Protein AF-A0A5B1CDM1-F1 (afdb_monomer_lite)

Structure (mmCIF, N/CA/C/O backbone):
data_AF-A0A5B1CDM1-F1
#
_entry.id   AF-A0A5B1CDM1-F1
#
loop_
_atom_site.group_PDB
_atom_site.id
_atom_site.type_symbol
_atom_site.label_atom_id
_atom_site.label_alt_id
_atom_site.label_comp_id
_atom_site.label_asym_id
_atom_site.label_entity_id
_atom_site.label_seq_id
_atom_site.pdbx_PDB_ins_code
_atom_site.Cartn_x
_atom_site.Cartn_y
_atom_site.Cartn_z
_atom_site.occupancy
_atom_site.B_iso_or_equiv
_atom_site.auth_seq_id
_atom_site.auth_comp_id
_atom_site.auth_asym_id
_atom_site.auth_atom_id
_atom_site.pdbx_PDB_model_num
ATOM 1 N N . MET A 1 1 ? 30.076 6.809 -10.608 1.00 34.31 1 MET A N 1
ATOM 2 C CA . MET A 1 1 ? 28.968 7.124 -9.682 1.00 34.31 1 MET A CA 1
ATOM 3 C C . MET A 1 1 ? 27.735 7.384 -10.527 1.00 34.31 1 MET A C 1
ATOM 5 O O . MET A 1 1 ? 27.731 8.364 -11.257 1.00 34.31 1 MET A O 1
ATOM 9 N N . ILE A 1 2 ? 26.758 6.476 -10.536 1.00 35.53 2 ILE A N 1
ATOM 10 C CA . ILE A 1 2 ? 25.549 6.627 -11.358 1.00 35.53 2 ILE A CA 1
ATOM 11 C C . ILE A 1 2 ? 24.501 7.346 -10.505 1.00 35.53 2 ILE A C 1
ATOM 13 O O . ILE A 1 2 ? 23.885 6.752 -9.627 1.00 35.53 2 ILE A O 1
ATOM 17 N N . PHE A 1 3 ? 24.364 8.648 -10.746 1.00 47.16 3 PHE A N 1
ATOM 18 C CA . PHE A 1 3 ? 23.238 9.473 -10.322 1.00 47.16 3 PHE A CA 1
ATOM 19 C C . PHE A 1 3 ? 22.297 9.607 -11.523 1.00 47.16 3 PHE A C 1
ATOM 21 O O . PHE A 1 3 ? 22.594 10.372 -12.432 1.00 47.16 3 PHE A O 1
ATOM 28 N N . ALA A 1 4 ? 21.190 8.866 -11.550 1.00 41.84 4 ALA A N 1
ATOM 29 C CA . ALA A 1 4 ? 20.019 9.173 -12.376 1.00 41.84 4 ALA A CA 1
ATOM 30 C C . ALA A 1 4 ? 18.841 8.284 -11.944 1.00 41.84 4 ALA A C 1
ATOM 32 O O . ALA A 1 4 ? 19.044 7.111 -11.654 1.00 41.84 4 ALA A O 1
ATOM 33 N N . ALA A 1 5 ? 17.630 8.850 -11.946 1.00 39.31 5 ALA A N 1
ATOM 34 C CA . ALA A 1 5 ? 16.326 8.200 -11.725 1.00 39.31 5 ALA A CA 1
ATOM 35 C C . ALA A 1 5 ? 15.807 8.036 -10.277 1.00 39.31 5 ALA A C 1
ATOM 37 O O . ALA A 1 5 ? 15.105 7.077 -9.981 1.00 39.31 5 ALA A O 1
ATOM 38 N N . ARG A 1 6 ? 16.072 8.992 -9.373 1.00 42.66 6 ARG A N 1
ATOM 39 C CA . ARG A 1 6 ? 15.555 8.958 -7.984 1.00 42.66 6 ARG A CA 1
ATOM 40 C C . ARG A 1 6 ? 14.317 9.826 -7.693 1.00 42.66 6 ARG A C 1
ATOM 42 O O . ARG A 1 6 ? 13.976 9.959 -6.529 1.00 42.66 6 ARG A O 1
ATOM 49 N N . HIS A 1 7 ? 13.681 10.440 -8.698 1.00 40.88 7 HIS A N 1
ATOM 50 C CA . HIS A 1 7 ? 12.710 11.526 -8.452 1.00 40.88 7 HIS A CA 1
ATOM 51 C C . HIS A 1 7 ? 11.315 11.396 -9.088 1.00 40.88 7 HIS A C 1
ATOM 53 O O . HIS A 1 7 ? 10.516 12.306 -8.921 1.00 40.88 7 HIS A O 1
ATOM 59 N N . CYS A 1 8 ? 10.974 10.291 -9.759 1.00 43.81 8 CYS A N 1
ATOM 60 C CA . CYS A 1 8 ? 9.610 10.116 -10.307 1.00 43.81 8 CYS A CA 1
ATOM 61 C C . CYS A 1 8 ? 8.972 8.761 -9.974 1.00 43.81 8 CYS A C 1
ATOM 63 O O . CYS A 1 8 ? 7.827 8.505 -10.329 1.00 43.81 8 CYS A O 1
ATOM 65 N N . LEU A 1 9 ? 9.723 7.876 -9.325 1.00 51.31 9 LEU A N 1
ATOM 66 C CA . LEU A 1 9 ? 9.363 6.492 -9.064 1.00 51.31 9 LEU A CA 1
ATOM 67 C C . LEU A 1 9 ? 9.637 6.261 -7.588 1.00 51.31 9 LEU A C 1
ATOM 69 O O . LEU A 1 9 ? 10.704 6.634 -7.104 1.00 51.31 9 LEU A O 1
ATOM 73 N N . GLY A 1 10 ? 8.658 5.734 -6.865 1.00 53.00 10 GLY A N 1
ATOM 74 C CA . GLY A 1 10 ? 8.760 5.644 -5.420 1.00 53.00 10 GLY A CA 1
ATOM 75 C C . GLY A 1 10 ? 9.776 4.687 -4.864 1.00 53.00 10 GLY A C 1
ATOM 76 O O . GLY A 1 10 ? 10.556 4.118 -5.631 1.00 53.00 10 GLY A O 1
ATOM 77 N N . PRO A 1 11 ? 9.798 4.501 -3.529 1.00 62.97 11 PRO A N 1
ATOM 78 C CA . PRO A 1 11 ? 10.701 3.538 -2.947 1.00 62.97 11 PRO A CA 1
ATOM 79 C C . PRO A 1 11 ? 10.464 2.195 -3.621 1.00 62.97 11 PRO A C 1
ATOM 81 O O . PRO A 1 11 ? 9.334 1.731 -3.784 1.00 62.97 11 PRO A O 1
ATOM 84 N N . VAL A 1 12 ? 11.571 1.631 -4.080 1.00 68.56 12 VAL A N 1
ATOM 85 C CA . VAL A 1 12 ? 11.600 0.370 -4.792 1.00 68.56 12 VAL A CA 1
ATOM 86 C C . VAL A 1 12 ? 11.444 -0.738 -3.752 1.00 68.56 12 VAL A C 1
ATOM 88 O O . VAL A 1 12 ? 12.379 -1.017 -3.000 1.00 68.56 12 VAL A O 1
ATOM 91 N N . VAL A 1 13 ? 10.262 -1.350 -3.675 1.00 76.31 13 VAL A N 1
ATOM 92 C CA . VAL A 1 13 ? 9.949 -2.371 -2.668 1.00 76.31 13 VAL A CA 1
ATOM 93 C C . VAL A 1 13 ? 10.141 -3.780 -3.252 1.00 76.31 13 VAL A C 1
ATOM 95 O O . VAL A 1 13 ? 9.594 -4.088 -4.318 1.00 76.31 13 VAL A O 1
ATOM 98 N N . PRO A 1 14 ? 10.893 -4.674 -2.577 1.00 80.56 14 PRO A N 1
ATOM 99 C CA . PRO A 1 14 ? 10.989 -6.080 -2.966 1.00 80.56 14 PRO A CA 1
ATOM 100 C C . PRO A 1 14 ? 9.641 -6.803 -2.871 1.00 80.56 14 PRO A C 1
ATOM 102 O O . PRO A 1 14 ? 8.880 -6.595 -1.924 1.00 80.56 14 PRO A O 1
ATOM 105 N N . ALA A 1 15 ? 9.379 -7.738 -3.789 1.00 76.44 15 ALA A N 1
ATOM 106 C CA . ALA A 1 15 ? 8.142 -8.526 -3.795 1.00 76.44 15 ALA A CA 1
ATOM 107 C C . ALA A 1 15 ? 7.894 -9.286 -2.475 1.00 76.44 15 ALA A C 1
ATOM 109 O O . ALA A 1 15 ? 6.758 -9.361 -2.015 1.00 76.44 15 ALA A O 1
ATOM 110 N N . SER A 1 16 ? 8.953 -9.786 -1.829 1.00 82.12 16 SER A N 1
ATOM 111 C CA . SER A 1 16 ? 8.881 -10.473 -0.530 1.00 82.12 16 SER A CA 1
ATOM 112 C C . SER A 1 16 ? 8.497 -9.560 0.638 1.00 82.12 16 SER A C 1
ATOM 114 O O . SER A 1 16 ? 8.021 -10.033 1.670 1.00 82.12 16 SER A O 1
ATOM 116 N N . THR A 1 17 ? 8.721 -8.253 0.504 1.00 85.88 17 THR A N 1
ATOM 117 C CA . THR A 1 17 ? 8.292 -7.250 1.480 1.00 85.88 17 THR A CA 1
ATOM 118 C C . THR A 1 17 ? 6.851 -6.837 1.200 1.00 85.88 17 THR A C 1
ATOM 120 O O . THR A 1 17 ? 6.039 -6.826 2.120 1.00 85.88 17 THR A O 1
ATOM 123 N N . ALA A 1 18 ? 6.506 -6.602 -0.070 1.00 84.25 18 ALA A N 1
ATOM 124 C CA . ALA A 1 18 ? 5.141 -6.288 -0.495 1.00 84.25 18 ALA A CA 1
ATOM 125 C C . ALA A 1 18 ? 4.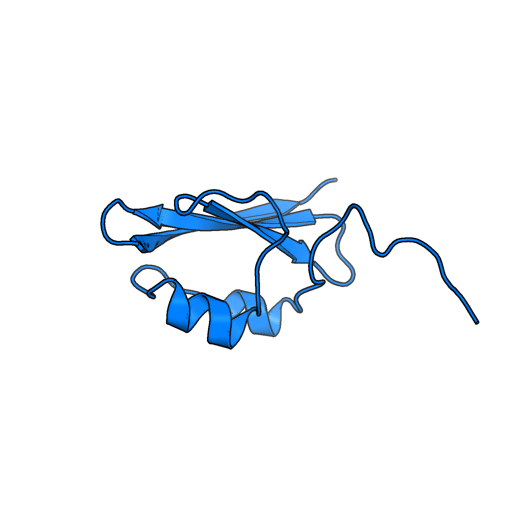137 -7.396 -0.119 1.00 84.25 18 ALA A C 1
ATOM 127 O O . ALA A 1 18 ? 3.048 -7.102 0.364 1.00 84.25 18 ALA A O 1
ATOM 128 N N . SER A 1 19 ? 4.528 -8.672 -0.224 1.00 85.88 19 SER A N 1
ATOM 129 C CA . SER A 1 19 ? 3.684 -9.822 0.145 1.00 85.88 19 SER A CA 1
ATOM 130 C C . SER A 1 19 ? 3.353 -9.924 1.640 1.00 85.88 19 SER A C 1
ATOM 132 O O . SER A 1 19 ? 2.600 -10.810 2.046 1.00 85.88 19 SER A O 1
ATOM 134 N N . LYS A 1 20 ? 3.956 -9.083 2.489 1.00 90.38 20 LYS A N 1
ATOM 135 C CA . LYS A 1 20 ? 3.660 -9.043 3.926 1.00 90.38 20 LYS A CA 1
ATOM 136 C C . LYS A 1 20 ? 2.457 -8.164 4.243 1.00 90.38 20 LYS A C 1
ATOM 138 O O . LYS A 1 20 ? 1.875 -8.355 5.305 1.00 90.38 20 LYS A O 1
ATOM 143 N N . VAL A 1 21 ? 2.083 -7.247 3.351 1.00 91.38 21 VAL A N 1
ATOM 144 C CA . VAL A 1 21 ? 0.917 -6.378 3.536 1.00 91.38 21 VAL A CA 1
ATOM 145 C C . VAL A 1 21 ? -0.361 -7.169 3.301 1.00 91.38 21 VAL A C 1
ATOM 147 O O . VAL A 1 21 ? -0.456 -7.948 2.354 1.00 91.38 21 VAL A O 1
ATOM 150 N N . ARG A 1 22 ? -1.335 -7.001 4.198 1.00 92.31 22 ARG A N 1
ATOM 151 C CA . ARG A 1 22 ? -2.602 -7.739 4.190 1.00 92.31 22 ARG A CA 1
ATOM 152 C C . ARG A 1 22 ? -3.770 -6.807 4.511 1.00 92.31 22 ARG A C 1
ATOM 154 O O . ARG A 1 22 ? -3.556 -5.834 5.236 1.00 92.31 22 ARG A O 1
ATOM 161 N N . PRO A 1 23 ? -4.991 -7.126 4.043 1.00 93.00 23 PRO A N 1
ATOM 162 C CA . PRO A 1 23 ? -6.192 -6.428 4.479 1.00 93.00 23 PRO A CA 1
ATOM 163 C C . PRO A 1 23 ? -6.310 -6.389 6.007 1.00 93.00 23 PRO A C 1
ATOM 165 O O . PRO A 1 23 ? -5.994 -7.371 6.682 1.00 93.00 23 PRO A O 1
ATOM 168 N N . GLY A 1 24 ? -6.748 -5.250 6.537 1.00 93.50 24 GLY A N 1
ATOM 169 C CA . GLY A 1 24 ? -6.886 -4.981 7.968 1.00 93.50 24 GLY A CA 1
ATOM 170 C C . GLY A 1 24 ? -5.640 -4.420 8.659 1.00 93.50 24 GLY A C 1
ATOM 171 O O . GLY A 1 24 ? -5.745 -4.035 9.818 1.00 93.50 24 GLY A O 1
ATOM 172 N N . MET A 1 25 ? -4.482 -4.342 7.990 1.00 94.81 25 MET A N 1
ATOM 173 C CA . MET A 1 25 ? -3.309 -3.657 8.553 1.00 94.81 25 MET A CA 1
ATOM 174 C C . MET A 1 25 ? -3.528 -2.146 8.603 1.00 94.81 25 MET A C 1
ATOM 176 O O . MET A 1 25 ? -4.038 -1.557 7.656 1.00 94.81 25 MET A O 1
ATOM 180 N N . SER A 1 26 ? -3.080 -1.503 9.667 1.00 94.44 26 SER A N 1
ATOM 181 C CA . SER A 1 26 ? -3.107 -0.049 9.798 1.00 94.44 26 SER A CA 1
ATOM 182 C C . SER A 1 26 ? -2.007 0.619 8.961 1.00 94.44 26 SER A C 1
ATOM 184 O O . SER A 1 26 ? -0.955 0.032 8.687 1.00 94.44 26 SER A O 1
ATOM 186 N N . GLN A 1 27 ? -2.200 1.887 8.589 1.00 91.75 27 GLN A N 1
ATOM 187 C CA . GLN A 1 27 ? -1.165 2.686 7.916 1.00 91.75 27 GLN A CA 1
ATOM 188 C C . GLN A 1 27 ? 0.225 2.641 8.602 1.00 91.75 27 GLN A C 1
ATOM 190 O O . GLN A 1 27 ? 1.226 2.486 7.892 1.00 91.75 27 GLN A O 1
ATOM 195 N N . PRO A 1 28 ? 0.356 2.740 9.945 1.00 92.31 28 PRO A N 1
ATOM 196 C CA . PRO A 1 28 ? 1.650 2.604 10.617 1.00 92.31 28 PRO A CA 1
ATOM 197 C C . PRO A 1 28 ? 2.307 1.233 10.426 1.00 92.31 28 PRO A C 1
A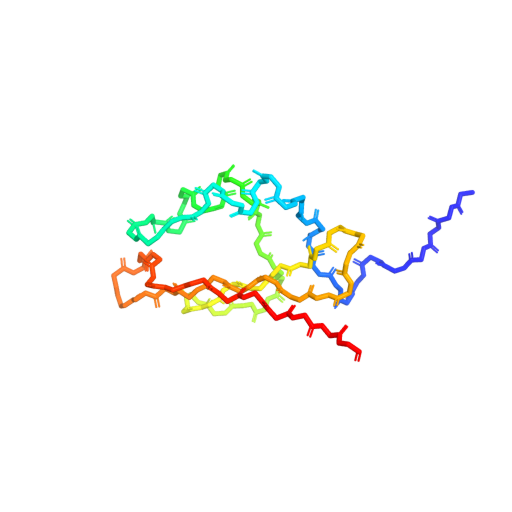TOM 199 O O . PRO A 1 28 ? 3.521 1.167 10.231 1.00 92.31 28 PRO A O 1
ATOM 202 N N . GLU A 1 29 ? 1.531 0.146 10.442 1.00 93.44 29 GLU A N 1
ATOM 203 C CA . GLU A 1 29 ? 2.048 -1.207 10.194 1.00 93.44 29 GLU A CA 1
ATOM 204 C C . GLU A 1 29 ? 2.545 -1.348 8.754 1.00 93.44 29 GLU A C 1
ATOM 206 O O . GLU A 1 29 ? 3.646 -1.849 8.520 1.00 93.44 29 GLU A O 1
ATOM 211 N N . VAL A 1 30 ? 1.784 -0.829 7.786 1.00 91.38 30 VAL A N 1
ATOM 212 C CA . VAL A 1 30 ? 2.200 -0.799 6.377 1.00 91.38 30 VAL A CA 1
ATOM 213 C C . VAL A 1 30 ? 3.485 0.011 6.211 1.00 91.38 30 VAL A C 1
ATOM 215 O O . VAL A 1 30 ? 4.419 -0.450 5.554 1.00 91.38 30 VAL A O 1
ATOM 218 N N . ARG A 1 31 ? 3.586 1.178 6.857 1.00 89.75 31 ARG A N 1
ATOM 219 C CA . ARG A 1 31 ? 4.788 2.023 6.821 1.00 89.75 31 ARG A CA 1
ATOM 220 C C . ARG A 1 31 ? 5.996 1.341 7.464 1.00 89.75 31 ARG A C 1
ATOM 222 O O . ARG A 1 31 ? 7.109 1.506 6.973 1.00 89.75 31 ARG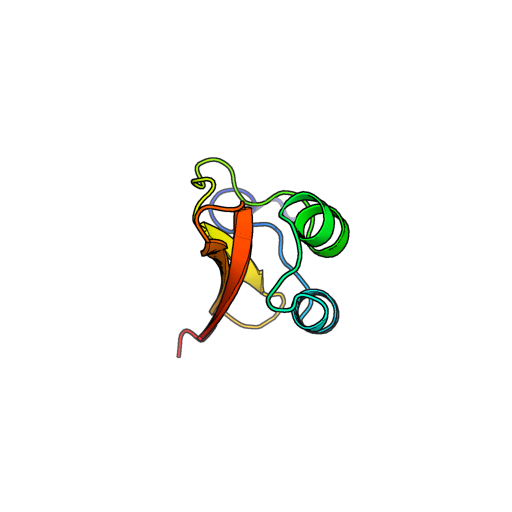 A O 1
ATOM 229 N N . ALA A 1 32 ? 5.798 0.552 8.517 1.00 89.75 32 ALA A N 1
ATOM 230 C CA . ALA A 1 32 ? 6.869 -0.233 9.129 1.00 89.75 32 ALA A CA 1
ATOM 231 C C . ALA A 1 32 ? 7.395 -1.341 8.197 1.00 89.75 32 ALA A C 1
ATOM 233 O O . ALA A 1 32 ? 8.569 -1.702 8.272 1.00 89.75 32 ALA A O 1
ATOM 234 N N . ILE A 1 33 ? 6.546 -1.868 7.309 1.00 90.06 33 ILE A N 1
ATOM 235 C CA . ILE A 1 33 ? 6.906 -2.919 6.349 1.00 90.06 33 ILE A CA 1
ATOM 236 C C . ILE A 1 33 ? 7.544 -2.332 5.084 1.00 90.06 33 ILE A C 1
ATOM 238 O O . ILE A 1 33 ? 8.599 -2.799 4.657 1.00 90.06 33 ILE A O 1
ATOM 242 N N . LEU A 1 34 ? 6.890 -1.350 4.460 1.00 86.88 34 LEU A N 1
ATOM 243 C CA . LEU A 1 34 ? 7.239 -0.844 3.126 1.00 86.88 34 LEU A CA 1
ATOM 244 C C . LEU A 1 34 ? 8.090 0.429 3.156 1.00 86.88 34 LEU A C 1
ATOM 246 O O . LEU A 1 34 ? 8.673 0.801 2.139 1.00 86.88 34 LEU A O 1
ATOM 250 N N . GLY A 1 35 ? 8.160 1.098 4.304 1.00 86.56 35 GLY A N 1
ATOM 251 C CA . GLY A 1 35 ? 8.677 2.455 4.412 1.00 86.56 35 GLY A CA 1
ATOM 252 C C . GLY A 1 35 ? 7.638 3.512 4.035 1.00 86.56 35 GLY A C 1
ATOM 253 O O . GLY A 1 35 ? 6.460 3.227 3.791 1.00 86.56 35 GLY A O 1
ATOM 254 N N . SER A 1 36 ? 8.084 4.767 4.025 1.00 84.19 36 SER A N 1
ATOM 255 C CA . SER A 1 36 ? 7.239 5.898 3.642 1.00 84.19 36 SER A CA 1
ATOM 256 C C . SER A 1 36 ? 6.812 5.787 2.175 1.00 84.19 36 SER A C 1
ATOM 258 O O . SER A 1 36 ? 7.641 5.420 1.343 1.00 84.19 36 SER A O 1
ATOM 260 N N . PRO A 1 37 ? 5.548 6.095 1.844 1.00 79.25 37 PRO A N 1
ATOM 261 C CA . PRO A 1 37 ? 5.108 6.209 0.457 1.00 79.25 37 PRO A CA 1
ATOM 262 C C . PRO A 1 37 ? 5.740 7.436 -0.221 1.00 79.25 37 PRO A C 1
ATOM 264 O O . PRO A 1 37 ? 6.456 8.211 0.416 1.00 79.25 37 PRO A O 1
ATOM 267 N N . ASN A 1 38 ? 5.462 7.624 -1.510 1.00 69.44 38 ASN A N 1
ATOM 268 C CA . ASN A 1 38 ? 5.892 8.826 -2.221 1.00 69.44 38 ASN A CA 1
ATOM 269 C C . ASN A 1 38 ? 5.234 10.097 -1.709 1.00 69.44 38 ASN A C 1
ATOM 271 O O . ASN A 1 38 ? 4.063 10.100 -1.328 1.00 69.44 38 ASN A O 1
ATOM 275 N N . ASP A 1 39 ? 5.984 11.191 -1.810 1.00 58.25 39 ASP A N 1
ATOM 276 C CA . ASP A 1 39 ? 5.476 12.531 -1.560 1.00 58.25 39 ASP A CA 1
ATOM 277 C C . ASP A 1 39 ? 4.279 12.824 -2.487 1.00 58.25 39 ASP A C 1
ATOM 279 O O . ASP A 1 39 ? 4.354 12.631 -3.702 1.00 58.25 39 ASP A O 1
ATOM 283 N N . GLY A 1 40 ? 3.163 13.276 -1.902 1.00 59.03 40 GLY A N 1
ATOM 284 C CA . GLY A 1 40 ? 1.939 13.653 -2.626 1.00 59.03 40 GLY A CA 1
ATOM 285 C C . GLY A 1 40 ? 0.790 12.638 -2.600 1.00 59.03 40 GLY A C 1
ATOM 286 O O . GLY A 1 40 ? -0.205 12.847 -3.290 1.00 59.03 40 GLY A O 1
ATOM 287 N N . MET A 1 41 ? 0.893 11.556 -1.825 1.00 68.56 41 MET A N 1
ATOM 288 C CA . MET A 1 41 ? -0.177 10.558 -1.700 1.00 68.56 41 MET A CA 1
ATOM 289 C C . MET A 1 41 ? -1.217 10.938 -0.645 1.00 68.56 41 MET A C 1
ATOM 291 O O . MET A 1 41 ? -0.878 11.499 0.397 1.00 68.56 41 MET A O 1
ATOM 295 N N . THR A 1 42 ? -2.484 10.632 -0.927 1.00 74.50 42 THR A N 1
ATOM 296 C CA . THR A 1 42 ? -3.590 10.801 0.022 1.00 74.50 42 THR A CA 1
ATOM 297 C C . THR A 1 42 ? -3.590 9.669 1.047 1.00 74.50 42 THR A C 1
ATOM 299 O O . THR A 1 42 ? -3.028 8.595 0.818 1.00 74.50 42 THR A O 1
ATOM 302 N N . ASP A 1 43 ? -4.263 9.878 2.178 1.00 80.06 43 ASP A N 1
ATOM 303 C CA . ASP A 1 43 ? -4.421 8.840 3.206 1.00 80.06 43 ASP A CA 1
ATOM 304 C C . ASP A 1 43 ? -5.235 7.625 2.711 1.00 80.06 43 ASP A C 1
ATOM 306 O O . ASP A 1 43 ? -5.214 6.562 3.326 1.00 80.06 43 ASP A O 1
ATOM 310 N N . GLU A 1 44 ? -5.913 7.758 1.572 1.00 85.50 44 GLU A N 1
ATOM 311 C CA . GLU A 1 44 ? -6.772 6.734 0.974 1.00 85.50 44 GLU A CA 1
ATOM 312 C C . GLU A 1 44 ? -5.994 5.708 0.142 1.00 85.50 44 GLU A C 1
ATOM 314 O O . GLU A 1 44 ? -6.448 4.575 -0.025 1.00 85.50 44 GLU A O 1
ATOM 319 N N . SER A 1 45 ? -4.822 6.069 -0.395 1.00 86.94 45 SER A N 1
ATOM 320 C CA . SER A 1 45 ? -4.026 5.127 -1.184 1.00 86.94 45 SER A CA 1
ATOM 321 C C . SER A 1 45 ? -2.552 5.492 -1.262 1.00 86.94 45 SER A C 1
ATOM 323 O O . SER A 1 45 ? -2.198 6.644 -1.512 1.00 86.94 45 SER A O 1
ATOM 325 N N . TRP A 1 46 ? -1.690 4.488 -1.122 1.00 88.69 46 TRP A N 1
ATOM 326 C CA . TRP A 1 46 ? -0.240 4.613 -1.238 1.00 88.69 46 TRP A CA 1
ATOM 327 C C . TRP A 1 46 ? 0.280 3.738 -2.375 1.00 88.69 46 TRP A C 1
ATOM 329 O O . TRP A 1 46 ? 0.062 2.531 -2.369 1.00 88.69 46 TRP A O 1
ATOM 339 N N . ALA A 1 47 ? 1.015 4.317 -3.322 1.00 83.56 47 ALA A N 1
ATOM 340 C CA . 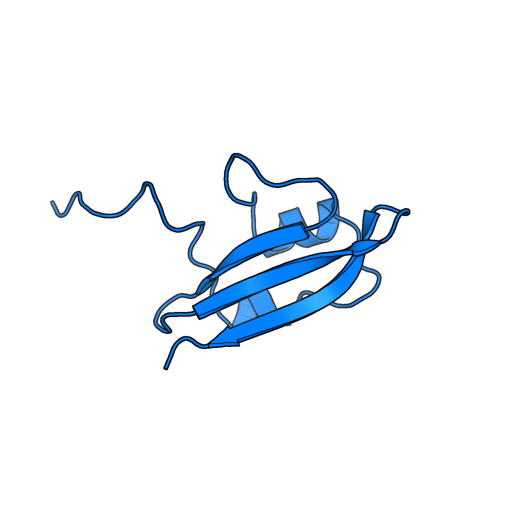ALA A 1 47 ? 1.692 3.581 -4.381 1.00 83.56 47 ALA A CA 1
ATOM 341 C C . ALA A 1 47 ? 3.208 3.491 -4.154 1.00 83.56 47 ALA A C 1
ATOM 343 O O . ALA A 1 47 ? 3.881 4.424 -3.712 1.00 83.56 47 ALA A O 1
ATOM 344 N N . TYR A 1 48 ? 3.745 2.339 -4.521 1.00 82.19 48 TYR A N 1
ATOM 345 C CA . TYR A 1 48 ? 5.145 1.968 -4.422 1.00 82.19 48 TYR A CA 1
ATOM 346 C C . TYR A 1 48 ? 5.606 1.418 -5.769 1.00 82.19 48 TYR A C 1
ATOM 348 O O . TYR A 1 48 ? 4.816 0.857 -6.530 1.00 82.19 48 TYR A O 1
ATOM 356 N N . VAL A 1 49 ? 6.898 1.544 -6.060 1.00 76.38 49 VAL A N 1
ATOM 357 C CA . VAL A 1 49 ? 7.484 0.987 -7.285 1.00 76.38 49 VAL A CA 1
ATOM 358 C C . VAL A 1 49 ? 8.125 -0.352 -6.957 1.00 76.38 49 VAL A C 1
ATOM 360 O O . VAL A 1 49 ? 8.676 -0.533 -5.872 1.00 76.38 49 VAL A O 1
ATOM 363 N N . ARG A 1 50 ? 8.051 -1.329 -7.864 1.00 69.25 50 ARG A N 1
ATOM 364 C CA . ARG A 1 50 ? 8.693 -2.631 -7.641 1.00 69.25 50 ARG A CA 1
ATOM 365 C C . ARG A 1 50 ? 10.121 -2.679 -8.142 1.00 69.25 50 ARG A C 1
ATOM 367 O O . ARG A 1 50 ? 10.475 -2.119 -9.175 1.00 69.25 50 ARG A O 1
ATOM 374 N N . ALA A 1 51 ? 10.936 -3.435 -7.413 1.00 63.84 51 ALA A N 1
ATOM 375 C CA . ALA A 1 51 ? 12.266 -3.802 -7.873 1.00 63.84 51 ALA A CA 1
ATOM 376 C C . ALA A 1 51 ? 12.144 -4.814 -9.015 1.00 63.84 51 ALA A C 1
ATOM 378 O O . ALA A 1 51 ? 11.447 -5.816 -8.861 1.00 63.84 51 ALA A O 1
ATOM 379 N 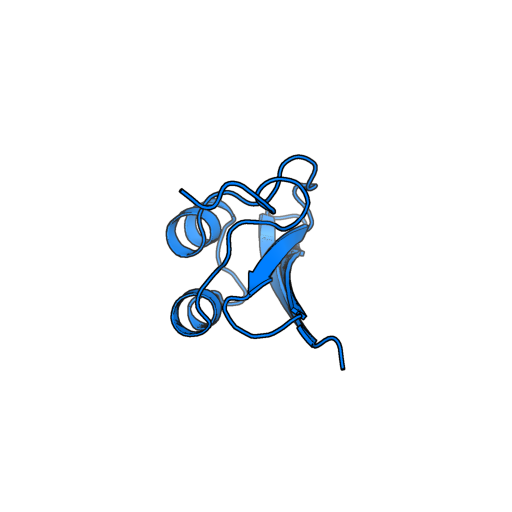N . PHE A 1 52 ? 12.860 -4.588 -10.119 1.00 56.94 52 PHE A N 1
ATOM 380 C CA . PHE A 1 52 ? 13.035 -5.564 -11.206 1.00 56.94 52 PHE A CA 1
ATOM 381 C C . PHE A 1 52 ? 11.757 -5.983 -11.962 1.00 56.94 52 PHE A C 1
ATOM 383 O O . PHE A 1 52 ? 11.804 -6.926 -12.746 1.00 56.94 52 PHE A O 1
ATOM 390 N N . ASN A 1 53 ? 10.639 -5.275 -11.775 1.00 60.53 53 ASN A N 1
ATOM 391 C CA . ASN A 1 53 ? 9.416 -5.437 -12.561 1.00 60.53 53 ASN A CA 1
ATOM 392 C C . ASN A 1 53 ? 8.801 -4.045 -12.804 1.00 60.53 53 ASN A C 1
ATOM 394 O O . ASN A 1 53 ? 8.458 -3.395 -11.812 1.00 60.53 53 ASN A O 1
ATOM 398 N N . PRO A 1 54 ? 8.701 -3.552 -14.054 1.00 62.12 54 PRO A N 1
ATOM 399 C CA . PRO A 1 54 ? 8.025 -2.291 -14.344 1.00 62.12 54 PRO A CA 1
ATOM 400 C C . PRO A 1 54 ? 6.533 -2.428 -14.000 1.00 62.12 54 PRO A C 1
ATOM 402 O O . PRO A 1 54 ? 5.737 -3.006 -14.732 1.00 62.12 54 PRO A O 1
ATOM 405 N N . GLY A 1 55 ? 6.166 -1.947 -12.817 1.00 69.81 55 GLY A N 1
ATOM 406 C CA . GLY A 1 55 ? 4.835 -2.104 -12.250 1.00 69.81 55 GLY A CA 1
ATOM 407 C C . GLY A 1 55 ? 4.682 -1.327 -10.952 1.00 69.81 55 GLY A C 1
ATOM 408 O O . GLY A 1 55 ? 5.667 -1.057 -10.249 1.00 69.81 55 GLY A O 1
ATOM 409 N N . TRP A 1 56 ? 3.437 -0.991 -10.636 1.00 76.00 56 TRP A N 1
ATOM 410 C CA . TRP A 1 56 ? 3.071 -0.321 -9.399 1.00 76.00 56 TRP A CA 1
ATOM 411 C C . TRP A 1 56 ? 2.551 -1.341 -8.383 1.00 76.00 56 TRP A C 1
ATOM 413 O O . TRP A 1 56 ? 2.031 -2.418 -8.690 1.00 76.00 56 TRP A O 1
ATOM 423 N N . PHE A 1 57 ? 2.771 -1.034 -7.118 1.00 83.44 57 PHE A N 1
ATOM 424 C CA . PHE A 1 57 ? 2.157 -1.726 -6.001 1.00 83.44 57 PHE A CA 1
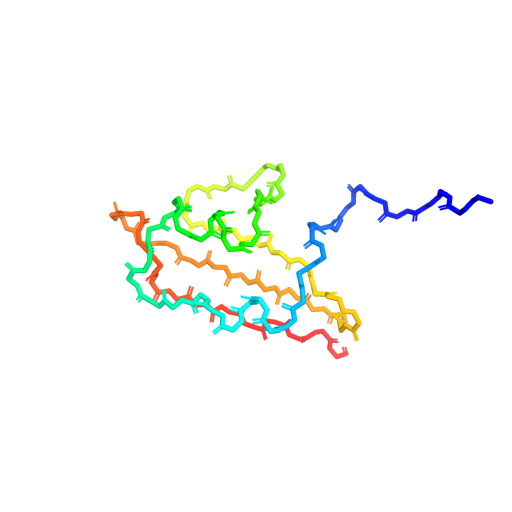ATOM 425 C C . PHE A 1 57 ? 1.368 -0.690 -5.222 1.00 83.44 57 PHE A C 1
ATOM 427 O O . PHE A 1 57 ? 1.971 0.212 -4.645 1.00 83.44 57 PHE A O 1
ATOM 434 N N . VAL A 1 58 ? 0.044 -0.793 -5.248 1.00 87.19 58 VAL A N 1
ATOM 435 C CA . VAL A 1 58 ? -0.838 0.203 -4.636 1.00 87.19 58 VAL A CA 1
ATOM 436 C C . VAL A 1 58 ? -1.544 -0.427 -3.447 1.00 87.19 58 VAL A C 1
ATOM 438 O O . VAL A 1 58 ? -2.088 -1.522 -3.536 1.00 87.19 58 VAL A O 1
ATOM 441 N N . VAL A 1 59 ? -1.512 0.256 -2.313 1.00 89.50 59 VAL A N 1
ATOM 442 C CA . VAL A 1 59 ? -2.215 -0.115 -1.089 1.00 89.50 59 VAL A CA 1
ATOM 443 C C . VAL A 1 59 ? -3.357 0.868 -0.911 1.00 89.50 59 VAL A C 1
ATOM 445 O O . VAL A 1 59 ? -3.111 2.067 -0.826 1.00 89.50 59 VAL A O 1
ATOM 448 N N . HIS A 1 60 ? -4.586 0.372 -0.851 1.00 90.75 60 HIS A N 1
ATOM 449 C CA . HIS A 1 60 ? -5.778 1.176 -0.603 1.00 90.75 60 HIS A CA 1
ATOM 450 C C . HIS A 1 60 ? -6.209 1.036 0.852 1.00 90.75 60 HIS A C 1
ATOM 452 O O . HIS A 1 60 ? -6.184 -0.065 1.410 1.00 90.75 60 HIS A O 1
ATOM 458 N N . PHE A 1 61 ? -6.634 2.145 1.445 1.00 92.88 61 PHE A N 1
ATOM 459 C CA . PHE A 1 61 ? -7.117 2.210 2.816 1.00 92.88 61 PHE A CA 1
ATOM 460 C C . PHE A 1 61 ? -8.620 2.500 2.843 1.00 92.88 61 PHE A C 1
ATOM 462 O O . PHE A 1 61 ? -9.161 3.156 1.953 1.00 92.88 61 PHE A O 1
ATOM 469 N N . ASP A 1 62 ? -9.316 1.970 3.842 1.00 91.81 62 ASP A N 1
ATOM 470 C CA . ASP A 1 62 ? -10.704 2.323 4.129 1.00 91.81 62 ASP A CA 1
ATOM 471 C C . ASP A 1 62 ? -10.806 3.623 4.950 1.00 91.81 62 ASP A C 1
ATOM 473 O O . ASP A 1 62 ? -9.809 4.237 5.336 1.00 91.81 62 ASP A O 1
ATOM 477 N N . SER A 1 63 ? -12.034 4.037 5.270 1.00 92.00 63 SER A N 1
ATOM 478 C CA . SER A 1 63 ? -12.300 5.222 6.097 1.00 92.00 63 SER A CA 1
ATOM 479 C C . SER A 1 63 ? -11.781 5.113 7.538 1.00 92.00 63 SER A C 1
ATOM 481 O O . SER A 1 63 ? -11.804 6.100 8.268 1.00 92.00 63 SER A O 1
ATOM 483 N N . THR A 1 64 ? -11.360 3.924 7.975 1.00 92.69 64 THR A N 1
ATOM 484 C CA . THR A 1 64 ? -10.722 3.683 9.278 1.00 92.69 64 THR A CA 1
ATOM 485 C C . THR A 1 64 ? -9.196 3.627 9.188 1.00 92.69 64 THR A C 1
ATOM 487 O O . THR A 1 64 ? -8.542 3.330 10.186 1.00 92.69 64 THR A O 1
ATOM 490 N N . LEU A 1 65 ? -8.627 3.960 8.022 1.00 90.44 65 LEU A N 1
ATOM 491 C CA . LEU A 1 65 ? -7.190 3.957 7.731 1.00 90.44 65 LEU A CA 1
ATOM 492 C C . LEU A 1 65 ? -6.545 2.565 7.823 1.00 90.44 65 LEU A C 1
ATOM 494 O O . LEU A 1 65 ? -5.344 2.438 8.093 1.00 90.44 65 LEU A O 1
ATOM 498 N N . ASN A 1 66 ? -7.338 1.522 7.567 1.00 92.81 66 ASN A N 1
ATOM 499 C CA . ASN A 1 66 ? -6.872 0.143 7.468 1.00 92.81 66 ASN A CA 1
ATOM 500 C C . ASN A 1 66 ? -6.845 -0.311 6.010 1.00 92.81 66 ASN A C 1
ATOM 502 O O . ASN A 1 66 ? -7.648 0.140 5.199 1.00 92.81 66 ASN A O 1
ATOM 506 N N . VAL A 1 67 ? -5.926 -1.214 5.666 1.00 93.50 67 VAL A N 1
ATOM 507 C CA . VAL A 1 67 ? -5.805 -1.758 4.311 1.00 93.50 67 VAL A CA 1
ATOM 508 C C . VAL A 1 67 ? -7.113 -2.441 3.931 1.00 93.50 67 VAL A C 1
ATOM 510 O O . VAL A 1 67 ? -7.496 -3.444 4.531 1.00 93.50 67 VAL A O 1
ATOM 513 N N . SER A 1 68 ? -7.769 -1.928 2.901 1.00 93.81 68 SER A N 1
ATOM 514 C CA . SER A 1 68 ? -8.968 -2.528 2.323 1.00 93.81 68 SER A CA 1
ATOM 515 C C . SER A 1 68 ? -8.602 -3.468 1.179 1.00 93.81 68 SER A C 1
ATOM 517 O O . SER A 1 68 ? -9.140 -4.570 1.068 1.00 93.81 68 SER A O 1
ATOM 519 N N . TYR A 1 69 ? -7.645 -3.051 0.350 1.00 89.25 69 TYR A N 1
ATOM 520 C CA . TYR A 1 69 ? -7.270 -3.735 -0.877 1.00 89.25 69 TYR A CA 1
ATOM 521 C C . TYR A 1 69 ? -5.819 -3.433 -1.265 1.00 89.25 69 TYR A C 1
ATOM 523 O O . TYR A 1 69 ? -5.257 -2.400 -0.898 1.00 89.25 69 TYR A O 1
ATOM 531 N N . VAL A 1 70 ? -5.209 -4.350 -2.013 1.00 88.94 70 VAL A N 1
ATOM 532 C CA . VAL A 1 70 ? -3.853 -4.210 -2.542 1.00 88.94 70 VAL A CA 1
ATOM 533 C C . VAL A 1 70 ? -3.883 -4.531 -4.031 1.00 88.94 70 VAL A C 1
ATOM 535 O O . VAL A 1 70 ? -4.270 -5.637 -4.414 1.00 88.94 70 VAL A O 1
ATOM 538 N N . ASP A 1 71 ? -3.460 -3.573 -4.850 1.00 85.69 71 ASP A N 1
ATOM 539 C CA . ASP A 1 71 ? -3.373 -3.707 -6.299 1.00 85.69 71 ASP A CA 1
ATOM 540 C C . ASP A 1 71 ? -1.936 -4.007 -6.744 1.00 85.69 71 ASP A C 1
ATOM 542 O O . ASP A 1 71 ? -0.944 -3.451 -6.249 1.00 85.69 71 ASP A O 1
ATOM 546 N N . HIS A 1 72 ? -1.836 -4.905 -7.716 1.00 79.44 72 HIS A N 1
ATOM 547 C CA . HIS A 1 72 ? -0.600 -5.323 -8.337 1.00 79.44 72 HIS A CA 1
ATOM 548 C C . HIS A 1 72 ? -0.614 -4.990 -9.829 1.00 79.44 72 HIS A C 1
ATOM 550 O O . HIS A 1 72 ? -0.687 -5.886 -10.670 1.00 79.44 72 HIS A O 1
ATOM 556 N N . GLU A 1 73 ? -0.458 -3.710 -10.157 1.00 67.88 73 GLU A N 1
ATOM 557 C CA . GLU A 1 73 ? -0.399 -3.277 -11.547 1.00 67.88 73 GLU A CA 1
ATOM 558 C C . GLU A 1 73 ? 0.929 -3.712 -12.191 1.00 67.88 73 GLU A C 1
ATOM 560 O O . GLU A 1 73 ? 2.025 -3.381 -11.727 1.00 67.88 73 GLU A O 1
ATOM 565 N N . THR A 1 74 ? 0.833 -4.499 -13.262 1.00 57.12 74 THR A N 1
ATOM 566 C CA . THR A 1 74 ? 1.969 -4.905 -14.102 1.00 57.12 74 THR A CA 1
ATOM 567 C C . THR A 1 74 ? 1.864 -4.159 -15.421 1.00 57.12 74 THR A C 1
ATOM 569 O O . THR A 1 74 ? 0.844 -4.265 -16.097 1.00 57.12 74 THR A O 1
ATOM 572 N N . VAL A 1 75 ? 2.893 -3.387 -15.780 1.00 52.78 75 VAL A N 1
ATOM 573 C CA . VAL A 1 75 ? 2.937 -2.708 -17.080 1.00 52.78 75 VAL A CA 1
ATOM 574 C C . VAL A 1 75 ? 3.611 -3.672 -18.057 1.00 52.78 75 VAL A C 1
ATOM 576 O O . VAL A 1 75 ? 4.795 -3.971 -17.899 1.00 52.78 75 VAL A O 1
ATOM 579 N N . PHE A 1 76 ? 2.838 -4.218 -18.998 1.00 43.50 76 PHE A N 1
ATOM 580 C CA . PHE A 1 76 ? 3.335 -5.058 -20.095 1.00 43.50 76 PHE A CA 1
ATOM 581 C C . PHE A 1 76 ? 3.824 -4.210 -21.271 1.00 43.50 76 PHE A C 1
ATOM 583 O O . PHE A 1 76 ? 3.180 -3.174 -21.555 1.00 43.50 76 PHE A O 1
#

InterPro domains:
  IPR007450 Outer membrane protein assembly factor BamE domain [PF04355] (11-68)
  IPR037873 BamE-like [G3DSA:3.30.1450.10] (10-75)

Radius of gyration: 12.52 Å; chains: 1; bounding box: 41×24×31 Å

Organism: NCBI:txid406547

pLDDT: mean 76.12, std 17.46, range [34.31, 94.81]

Sequence (76 aa):
MIFAARHCLGPVVPASTASKVRPGMSQPEVRAILGSPNDGMTDESWAYVRAFNPGWFVVHFDSTLNVSYVDHETVF

Foldseek 3Di:
DDDDDPPPAWAAFEPVLLVVADFFAAPVRNCVRGNDADPPDDLQKGWHAHDPFGWIWMFGADPVRTTPDIDTGGDD

Secondary structure (DSSP, 8-state):
------SSS--EE-HHHHTT--TT-BHHHHHHHH----TT--TTEEEEEETTSSEEEEEEE-TTSBEEEEEEEE--